Protein AF-A0AAX2UK59-F1 (afdb_monomer_lite)

Structure (mmCIF, N/CA/C/O backbone):
data_AF-A0AAX2UK59-F1
#
_entry.id   AF-A0AAX2UK59-F1
#
loop_
_atom_site.group_PDB
_atom_site.id
_atom_site.type_symbol
_atom_site.label_atom_id
_atom_site.label_alt_id
_atom_site.label_comp_id
_atom_site.label_asym_id
_atom_site.label_entity_id
_atom_site.label_seq_id
_atom_site.pdbx_PDB_ins_code
_atom_site.Cartn_x
_atom_site.Cartn_y
_atom_site.Cartn_z
_atom_site.occupancy
_atom_site.B_iso_or_equiv
_atom_site.auth_seq_id
_atom_site.auth_comp_id
_atom_site.auth_asym_id
_atom_site.auth_atom_id
_atom_site.pdbx_PDB_model_num
ATOM 1 N N . MET A 1 1 ? 0.439 5.807 20.889 1.00 59.22 1 MET A N 1
ATOM 2 C CA . MET A 1 1 ? -0.014 5.295 19.575 1.00 59.22 1 MET A CA 1
ATOM 3 C C . MET A 1 1 ? -0.879 6.362 18.913 1.00 59.22 1 MET A C 1
ATOM 5 O O . MET A 1 1 ? -1.899 6.727 19.490 1.00 59.22 1 MET A O 1
ATOM 9 N N . THR A 1 2 ? -0.432 6.934 17.792 1.00 82.31 2 THR A N 1
ATOM 10 C CA . THR A 1 2 ? -1.138 8.020 17.080 1.00 82.31 2 THR A CA 1
ATOM 11 C C . THR A 1 2 ? -2.474 7.525 16.505 1.00 82.31 2 THR A C 1
ATOM 13 O O . THR A 1 2 ? -2.630 6.328 16.260 1.00 82.31 2 THR A O 1
ATOM 16 N N . GLN A 1 3 ? -3.449 8.421 16.295 1.00 88.69 3 GLN A N 1
ATOM 17 C CA . GLN A 1 3 ? -4.765 8.056 15.737 1.00 88.69 3 GLN A CA 1
ATOM 18 C C . GLN A 1 3 ? -4.632 7.332 14.387 1.00 88.69 3 GLN A C 1
ATOM 20 O O . GLN A 1 3 ? -5.230 6.284 14.185 1.00 88.69 3 GLN A O 1
ATOM 25 N N . ILE A 1 4 ? -3.727 7.815 13.538 1.00 88.00 4 ILE A N 1
ATOM 26 C CA . ILE A 1 4 ? -3.353 7.207 12.256 1.00 88.00 4 ILE A CA 1
ATOM 27 C C . ILE A 1 4 ? -2.979 5.724 12.390 1.00 88.00 4 ILE A C 1
ATOM 29 O O . ILE A 1 4 ? -3.415 4.904 11.588 1.00 88.00 4 ILE A O 1
ATOM 33 N N . ILE A 1 5 ? -2.169 5.357 13.390 1.00 89.44 5 ILE A N 1
ATOM 34 C CA . ILE A 1 5 ? -1.755 3.960 13.591 1.00 89.44 5 ILE A CA 1
ATOM 35 C C . ILE A 1 5 ? -2.949 3.104 14.019 1.00 89.44 5 ILE A C 1
ATOM 37 O O . ILE A 1 5 ? -3.056 1.956 13.594 1.00 89.44 5 ILE A O 1
ATOM 41 N N . LYS A 1 6 ? -3.874 3.658 14.813 1.00 91.12 6 LYS A N 1
ATOM 42 C CA . LYS A 1 6 ? -5.121 2.965 15.165 1.00 91.12 6 LYS A CA 1
ATOM 43 C C . LYS A 1 6 ? -5.984 2.723 13.926 1.00 91.12 6 LYS A C 1
ATOM 45 O O . LYS A 1 6 ? -6.453 1.603 13.743 1.00 91.12 6 LYS A O 1
ATOM 50 N N . ASP A 1 7 ? -6.130 3.727 13.062 1.00 92.69 7 ASP A N 1
ATOM 51 C CA . ASP A 1 7 ? -6.916 3.623 11.827 1.00 92.69 7 ASP A CA 1
ATOM 52 C C . ASP A 1 7 ? -6.303 2.597 10.863 1.00 92.69 7 ASP A C 1
ATOM 54 O O . ASP A 1 7 ? -7.005 1.734 10.340 1.00 92.69 7 ASP A O 1
ATOM 58 N N . LEU A 1 8 ? -4.977 2.622 10.692 1.00 91.62 8 LEU A N 1
ATOM 59 C CA . LEU A 1 8 ? -4.247 1.633 9.896 1.00 91.62 8 LEU A CA 1
ATOM 60 C C . LEU A 1 8 ? -4.383 0.223 10.467 1.00 91.62 8 LEU A C 1
ATOM 62 O O . LEU A 1 8 ? -4.621 -0.722 9.720 1.00 91.62 8 LEU A O 1
ATOM 66 N N . LYS A 1 9 ? -4.269 0.067 11.791 1.00 91.19 9 LYS A N 1
ATOM 67 C CA . LYS A 1 9 ? -4.444 -1.229 12.456 1.00 91.19 9 LYS A CA 1
ATOM 68 C C . LYS A 1 9 ? -5.868 -1.753 12.277 1.00 91.19 9 LYS A C 1
ATOM 70 O O . LYS A 1 9 ? -6.043 -2.949 12.071 1.00 91.19 9 LYS A O 1
ATOM 75 N N . GLN A 1 10 ? -6.875 -0.882 12.309 1.00 91.88 10 GLN A N 1
ATOM 76 C CA . GLN A 1 10 ? -8.260 -1.263 12.036 1.00 91.88 10 GLN A CA 1
ATOM 77 C C . GLN A 1 10 ? -8.463 -1.672 10.570 1.00 91.88 10 GLN A C 1
ATOM 79 O O . GLN A 1 10 ? -9.044 -2.724 10.314 1.00 91.88 10 GLN A O 1
ATOM 84 N N . ALA A 1 11 ? -7.932 -0.902 9.617 1.00 91.94 11 ALA A N 1
ATOM 85 C CA . ALA A 1 11 ? -7.987 -1.251 8.199 1.00 91.94 11 ALA A CA 1
ATOM 86 C C . ALA A 1 11 ? -7.273 -2.584 7.917 1.00 91.94 11 ALA A C 1
ATOM 88 O O . ALA A 1 11 ? -7.785 -3.419 7.174 1.00 91.94 11 ALA A O 1
ATOM 89 N N . ALA A 1 12 ? -6.125 -2.836 8.556 1.00 90.44 12 ALA A N 1
ATOM 90 C CA . ALA A 1 12 ? -5.422 -4.113 8.458 1.00 90.44 12 ALA A CA 1
ATOM 91 C C . ALA A 1 12 ? -6.291 -5.278 8.955 1.00 90.44 12 ALA A C 1
ATOM 93 O O . ALA A 1 12 ? -6.394 -6.291 8.267 1.00 90.44 12 ALA A O 1
ATOM 94 N N . LYS A 1 13 ? -6.973 -5.106 10.099 1.00 88.31 13 LYS A N 1
ATOM 95 C CA . LYS A 1 13 ? -7.887 -6.115 10.658 1.00 88.31 13 LYS A CA 1
ATOM 96 C C . LYS A 1 13 ? -9.035 -6.479 9.718 1.00 88.31 13 LYS A C 1
ATOM 98 O O . LYS A 1 13 ? -9.469 -7.626 9.692 1.00 88.31 13 LYS A O 1
ATOM 103 N N . ASN A 1 14 ? -9.494 -5.512 8.934 1.00 89.06 14 ASN A N 1
ATOM 104 C CA . ASN A 1 14 ? -10.578 -5.690 7.975 1.00 89.06 14 ASN A CA 1
ATOM 105 C C . ASN A 1 14 ? -10.096 -6.187 6.595 1.00 89.06 14 ASN A C 1
ATOM 107 O O . ASN A 1 14 ? -10.909 -6.330 5.684 1.00 89.06 14 ASN A O 1
ATOM 111 N N . ASN A 1 15 ? -8.793 -6.442 6.408 1.00 87.44 15 ASN A N 1
ATOM 112 C CA . ASN A 1 15 ? -8.175 -6.689 5.097 1.00 87.44 15 ASN A CA 1
ATOM 113 C C . ASN A 1 15 ? -8.431 -5.542 4.096 1.00 87.44 15 ASN A C 1
ATOM 115 O O . ASN A 1 15 ? 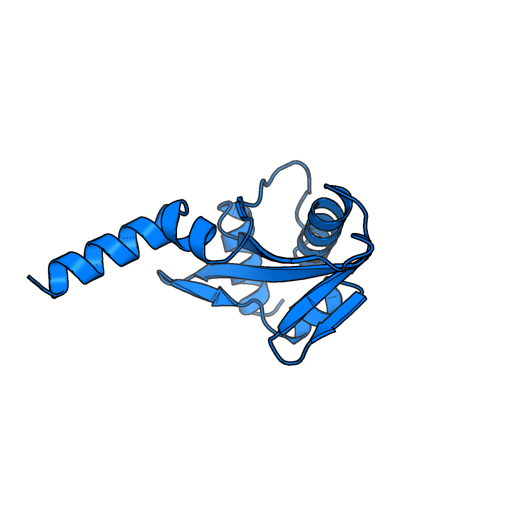-8.708 -5.765 2.918 1.00 87.44 15 ASN A O 1
ATOM 119 N N . GLU A 1 16 ? -8.363 -4.297 4.566 1.00 91.50 16 GLU A N 1
ATOM 120 C CA . GLU A 1 16 ? -8.643 -3.079 3.793 1.00 91.50 16 GLU A CA 1
ATOM 121 C C . GLU A 1 16 ? -7.399 -2.214 3.553 1.00 91.50 16 GLU A C 1
ATOM 123 O O . GLU A 1 16 ? -7.492 -1.028 3.232 1.00 91.50 16 GLU A O 1
ATOM 128 N N . ILE A 1 17 ? -6.216 -2.804 3.696 1.00 91.94 17 ILE A N 1
ATOM 129 C CA . ILE A 1 17 ? -4.977 -2.217 3.195 1.00 91.94 17 ILE A CA 1
ATOM 130 C C . ILE A 1 17 ? -4.661 -2.853 1.843 1.00 91.94 17 ILE A C 1
ATOM 132 O O . ILE A 1 17 ? -4.750 -4.070 1.656 1.00 91.94 17 ILE A O 1
ATOM 136 N N . VAL A 1 18 ? -4.275 -1.998 0.906 1.00 92.50 18 VAL A N 1
ATOM 137 C CA . VAL A 1 18 ? -4.027 -2.340 -0.486 1.00 92.50 18 VAL A CA 1
ATOM 138 C C . VAL A 1 18 ? -2.593 -1.987 -0.855 1.00 92.50 18 VAL A C 1
ATOM 140 O O . VAL A 1 18 ? -2.123 -0.880 -0.589 1.00 92.50 18 VAL A O 1
ATOM 143 N N . LEU A 1 19 ? -1.913 -2.929 -1.504 1.00 92.69 19 LEU A N 1
ATOM 144 C CA . LEU A 1 19 ? -0.580 -2.761 -2.073 1.00 92.69 19 LEU A CA 1
ATOM 145 C C . LEU A 1 19 ? -0.703 -2.628 -3.593 1.00 92.69 19 LEU A C 1
ATOM 147 O O . LEU A 1 19 ? -1.079 -3.577 -4.276 1.00 92.69 19 LEU A O 1
ATOM 151 N N . ILE A 1 20 ? -0.349 -1.474 -4.146 1.00 93.19 20 ILE A N 1
ATOM 152 C CA . ILE A 1 20 ? -0.362 -1.246 -5.594 1.00 93.19 20 ILE A CA 1
ATOM 153 C C . ILE A 1 20 ? 1.073 -1.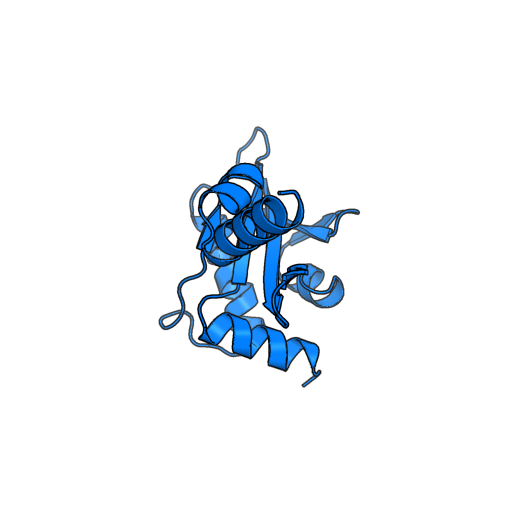225 -6.097 1.00 93.19 20 ILE A C 1
ATOM 155 O O . ILE A 1 20 ? 1.859 -0.354 -5.722 1.00 93.19 20 ILE A O 1
ATOM 159 N N . ARG A 1 21 ? 1.437 -2.171 -6.965 1.00 93.00 21 ARG A N 1
ATOM 160 C CA . ARG A 1 21 ? 2.753 -2.172 -7.607 1.00 93.00 21 ARG A CA 1
ATOM 161 C C . ARG A 1 21 ? 2.795 -1.118 -8.711 1.00 93.00 21 ARG A C 1
ATOM 163 O O . ARG A 1 21 ? 2.177 -1.290 -9.752 1.00 93.00 21 ARG A O 1
ATOM 170 N N . ILE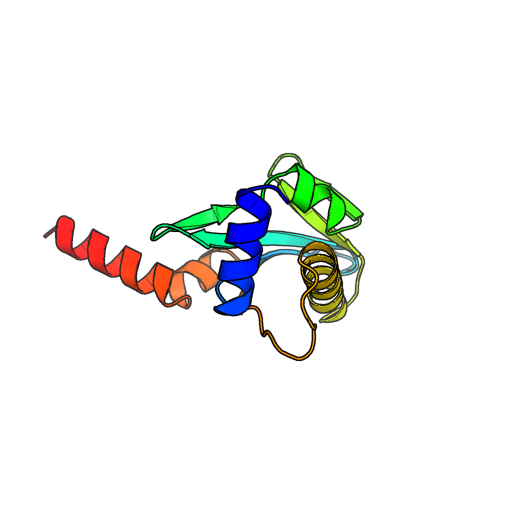 A 1 22 ? 3.580 -0.067 -8.501 1.00 94.19 22 ILE A N 1
ATOM 171 C CA . ILE A 1 22 ? 3.706 1.071 -9.423 1.00 94.19 22 ILE A CA 1
ATOM 172 C C . ILE A 1 22 ? 4.711 0.783 -10.536 1.00 94.19 22 ILE A C 1
ATOM 174 O O . ILE A 1 22 ? 4.496 1.125 -11.692 1.00 94.19 22 ILE A O 1
ATOM 178 N N . SER A 1 23 ? 5.850 0.177 -10.199 1.00 91.50 23 SER A N 1
ATOM 179 C CA . SER A 1 23 ? 6.868 -0.151 -11.198 1.00 91.50 23 SER A CA 1
ATOM 180 C C . SER A 1 23 ? 7.810 -1.246 -10.721 1.00 91.50 23 SER A C 1
ATOM 182 O O . SER A 1 23 ? 7.919 -1.542 -9.528 1.00 91.50 23 SER A O 1
ATOM 184 N N . VAL A 1 24 ? 8.509 -1.840 -11.683 1.00 90.94 24 VAL A N 1
ATOM 185 C CA . VAL A 1 24 ? 9.566 -2.825 -11.473 1.00 90.94 24 VAL A CA 1
ATOM 186 C C . VAL A 1 24 ? 10.768 -2.386 -12.305 1.00 90.94 24 VAL A C 1
ATOM 188 O O . VAL A 1 24 ? 10.614 -2.014 -13.468 1.00 90.94 24 VAL A O 1
ATOM 191 N N . SER A 1 25 ? 11.964 -2.390 -11.720 1.00 90.00 25 SER A N 1
ATOM 192 C CA . SER A 1 25 ? 13.193 -2.069 -12.448 1.00 90.00 25 SER A CA 1
ATOM 193 C C . SER A 1 25 ? 13.464 -3.089 -13.554 1.00 90.00 25 SER A C 1
ATOM 195 O O . SER A 1 25 ? 13.017 -4.233 -13.483 1.00 90.00 25 SER A O 1
ATOM 197 N N . LYS A 1 26 ? 14.284 -2.717 -14.546 1.00 88.31 26 LYS A N 1
ATOM 198 C CA . LYS A 1 26 ? 14.720 -3.644 -15.610 1.00 88.31 26 LYS A CA 1
ATOM 199 C C . LYS A 1 26 ? 15.354 -4.923 -15.049 1.00 88.31 26 LYS A C 1
ATOM 201 O O . LYS A 1 26 ? 15.065 -6.011 -15.527 1.00 88.31 26 LYS A O 1
ATOM 206 N N . SER A 1 27 ? 16.157 -4.791 -13.990 1.00 88.00 27 SER A N 1
ATOM 207 C CA . SER A 1 27 ? 16.773 -5.920 -13.280 1.00 88.00 27 SER A CA 1
ATOM 208 C C . SER A 1 27 ? 15.787 -6.757 -12.461 1.00 88.00 27 SER A C 1
ATOM 210 O O . SER A 1 27 ? 16.179 -7.771 -11.900 1.00 88.00 27 SER A O 1
ATOM 212 N N . ARG A 1 28 ? 14.530 -6.317 -12.322 1.00 84.88 28 ARG A N 1
ATOM 213 C CA . ARG A 1 28 ? 13.486 -6.886 -11.452 1.00 84.88 28 ARG A CA 1
ATOM 214 C C . ARG A 1 28 ? 13.806 -6.905 -9.956 1.00 84.88 28 ARG A C 1
ATOM 216 O O . ARG A 1 28 ? 12.951 -7.307 -9.175 1.00 84.88 28 ARG A O 1
ATOM 223 N N . MET A 1 29 ? 14.984 -6.413 -9.574 1.00 87.56 29 MET A N 1
ATOM 224 C CA . MET A 1 29 ? 15.478 -6.362 -8.200 1.00 87.56 29 MET A CA 1
ATOM 225 C C . MET A 1 29 ? 14.859 -5.241 -7.377 1.00 87.56 29 MET A C 1
ATOM 227 O O . MET A 1 29 ? 14.903 -5.315 -6.159 1.00 87.56 29 MET A O 1
ATOM 231 N N . LEU A 1 30 ? 14.350 -4.180 -8.007 1.00 90.94 30 LEU A N 1
ATOM 232 C CA . LEU A 1 30 ? 13.762 -3.043 -7.309 1.00 90.94 30 LEU A CA 1
ATOM 233 C C . LEU A 1 30 ? 12.317 -2.881 -7.750 1.00 90.94 30 LEU A C 1
ATOM 235 O O . LEU A 1 30 ? 12.034 -2.746 -8.941 1.00 90.94 30 LEU A O 1
ATOM 239 N N . LYS A 1 31 ? 11.409 -2.849 -6.785 1.00 91.88 31 LYS A N 1
ATOM 240 C CA . LYS A 1 31 ? 9.990 -2.613 -7.022 1.00 91.88 31 LYS A CA 1
ATOM 241 C C . LYS A 1 31 ? 9.544 -1.386 -6.264 1.00 91.88 31 LYS A C 1
ATOM 243 O O . LYS A 1 31 ? 10.056 -1.100 -5.183 1.00 91.88 31 LYS A O 1
ATOM 248 N N . LYS A 1 32 ? 8.596 -0.667 -6.851 1.00 94.25 32 LYS A N 1
ATOM 249 C CA . LYS A 1 32 ? 7.925 0.447 -6.196 1.00 94.25 32 LYS A CA 1
ATOM 250 C C . LYS A 1 32 ? 6.491 0.075 -5.897 1.00 94.25 32 LYS A C 1
ATOM 252 O O . LYS A 1 32 ? 5.789 -0.405 -6.789 1.00 94.25 32 LYS A O 1
ATOM 257 N N . PHE A 1 33 ? 6.071 0.348 -4.675 1.00 94.25 33 PHE A N 1
ATOM 258 C CA . PHE A 1 33 ? 4.711 0.1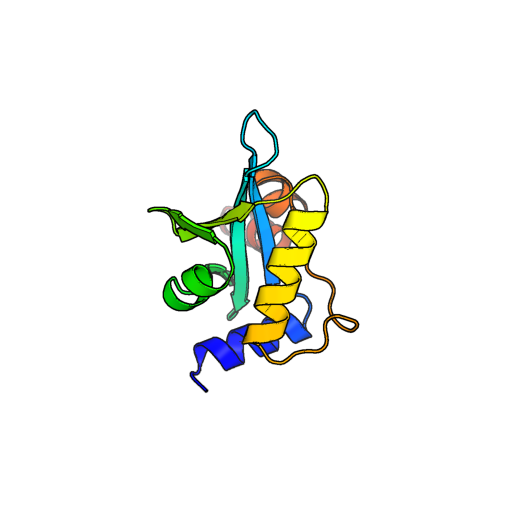35 -4.219 1.00 94.25 33 PHE A CA 1
ATOM 259 C C . PHE A 1 33 ? 4.127 1.425 -3.684 1.00 94.25 33 PHE A C 1
ATOM 261 O O . PHE A 1 33 ? 4.812 2.198 -3.017 1.00 94.25 33 PHE A O 1
ATOM 268 N N . ARG A 1 34 ? 2.836 1.607 -3.918 1.00 94.75 34 ARG A N 1
ATOM 269 C CA . ARG A 1 34 ? 2.030 2.562 -3.181 1.00 94.75 34 ARG A CA 1
ATOM 270 C C . ARG A 1 34 ? 1.073 1.796 -2.292 1.00 94.75 34 ARG A C 1
ATOM 272 O O . ARG A 1 34 ? 0.468 0.821 -2.731 1.00 94.75 34 ARG A O 1
ATOM 279 N N . VAL A 1 35 ? 0.971 2.223 -1.042 1.00 94.06 35 VAL A N 1
ATOM 280 C CA . VAL A 1 35 ? 0.152 1.549 -0.038 1.00 94.06 35 VAL A CA 1
ATOM 281 C C . VAL A 1 35 ? -0.986 2.465 0.354 1.00 94.06 35 VAL A C 1
ATOM 283 O O . VAL A 1 35 ? -0.771 3.635 0.680 1.00 94.06 35 VAL A O 1
ATOM 286 N N . TYR A 1 36 ? -2.188 1.910 0.319 1.00 94.12 36 TYR A N 1
ATOM 287 C CA . TYR A 1 36 ? -3.411 2.588 0.702 1.00 94.12 36 TYR A CA 1
ATOM 288 C C . TYR A 1 36 ? -4.097 1.830 1.827 1.00 94.12 36 TYR A C 1
ATOM 290 O O . TYR A 1 36 ? -3.942 0.618 1.952 1.00 94.12 36 TYR A O 1
ATOM 298 N N . TYR A 1 37 ? -4.887 2.541 2.617 1.00 93.56 37 TYR A N 1
ATOM 299 C CA . TYR A 1 37 ? -5.789 1.953 3.595 1.00 93.56 37 TYR A CA 1
ATOM 300 C C . TYR A 1 37 ? -7.175 2.569 3.447 1.00 93.56 37 TYR A C 1
ATOM 302 O O . TYR A 1 37 ? -7.303 3.762 3.160 1.00 93.56 37 TYR A O 1
ATOM 310 N N . TYR A 1 38 ? -8.210 1.752 3.600 1.00 92.94 38 TYR A N 1
ATOM 311 C CA . TYR A 1 38 ? -9.581 2.232 3.562 1.00 92.94 38 TYR A CA 1
ATOM 312 C C . TYR A 1 38 ? -9.959 2.849 4.905 1.00 92.94 38 TYR A C 1
ATOM 314 O O . TYR A 1 38 ? -9.800 2.233 5.959 1.00 92.94 38 TYR A O 1
ATOM 322 N N . HIS A 1 39 ? -10.452 4.080 4.873 1.00 93.25 39 HIS A N 1
ATOM 323 C CA . HIS A 1 39 ? -10.932 4.772 6.058 1.00 93.25 39 HIS A CA 1
ATOM 324 C C . HIS A 1 39 ? -11.893 5.892 5.663 1.00 93.25 39 HIS A C 1
ATOM 326 O O . HIS A 1 39 ? -11.586 6.685 4.772 1.00 93.25 39 HIS A O 1
ATOM 332 N N . ASN A 1 40 ? -13.036 5.995 6.346 1.00 90.06 40 ASN A N 1
ATOM 333 C CA . ASN A 1 40 ? -14.085 6.985 6.060 1.00 90.06 40 ASN A CA 1
ATOM 334 C C . ASN A 1 40 ? -14.495 7.003 4.579 1.00 90.06 40 ASN A C 1
ATOM 336 O O . ASN A 1 40 ? -14.438 8.042 3.918 1.00 90.06 40 ASN A O 1
ATOM 340 N N . ASN A 1 41 ? -14.884 5.829 4.073 1.00 89.12 41 ASN A N 1
ATOM 341 C CA . ASN A 1 41 ? -15.392 5.602 2.716 1.00 89.12 41 ASN A CA 1
ATOM 342 C C . ASN A 1 41 ? -14.444 5.974 1.567 1.00 89.12 41 ASN A C 1
ATOM 344 O O . ASN A 1 41 ? -14.884 6.239 0.452 1.00 89.12 41 ASN A O 1
ATOM 348 N N . GLN A 1 42 ? -13.139 6.003 1.823 1.00 91.31 42 GLN A N 1
ATOM 349 C CA . GLN A 1 42 ? -12.142 6.306 0.804 1.00 91.31 42 GLN A CA 1
ATOM 350 C C . GLN A 1 42 ? -10.819 5.609 1.106 1.00 91.31 42 GLN A C 1
ATOM 352 O O . GLN A 1 42 ? -10.461 5.392 2.265 1.00 91.31 42 GLN A O 1
ATOM 357 N N . TYR A 1 43 ? -10.064 5.312 0.052 1.00 92.88 43 TYR A N 1
ATOM 358 C CA . TYR A 1 43 ? -8.677 4.895 0.190 1.00 92.88 43 TYR A CA 1
ATOM 359 C C . TYR A 1 43 ? -7.772 6.103 0.383 1.00 92.88 43 TYR A C 1
ATOM 361 O O . TYR A 1 43 ? -7.754 7.026 -0.430 1.00 92.88 43 TYR A O 1
ATOM 369 N N . ARG A 1 44 ? -6.989 6.076 1.459 1.00 92.88 44 ARG A N 1
ATOM 370 C CA . ARG A 1 44 ? -6.010 7.110 1.791 1.00 92.88 44 ARG A CA 1
ATOM 371 C C . ARG A 1 44 ? -4.604 6.540 1.654 1.00 92.88 44 ARG A C 1
ATOM 373 O O . ARG A 1 44 ? -4.397 5.382 2.024 1.00 92.88 44 ARG A O 1
ATOM 380 N N . PRO A 1 45 ? -3.639 7.304 1.116 1.00 92.56 45 PRO A N 1
ATOM 381 C CA . PRO A 1 45 ? -2.252 6.870 1.122 1.00 92.56 45 PRO A CA 1
ATOM 382 C C . PRO A 1 45 ? -1.774 6.756 2.568 1.00 92.56 45 PRO A C 1
ATOM 384 O O . PRO A 1 45 ? -2.181 7.539 3.432 1.00 92.56 45 PRO A O 1
ATOM 387 N N . ILE A 1 46 ? -0.895 5.796 2.837 1.00 92.50 46 ILE A N 1
ATOM 388 C CA . ILE A 1 46 ? -0.235 5.760 4.138 1.00 92.50 46 ILE A CA 1
ATOM 389 C C . ILE A 1 46 ? 0.594 7.043 4.347 1.00 92.50 46 ILE A C 1
ATOM 391 O O . ILE A 1 46 ? 1.173 7.569 3.391 1.00 92.50 46 ILE A O 1
ATOM 395 N N . PRO A 1 47 ? 0.689 7.559 5.580 1.00 90.94 47 PRO A N 1
ATOM 396 C CA . PRO A 1 47 ? 1.523 8.721 5.862 1.00 90.94 47 PRO A CA 1
ATOM 397 C C . PRO A 1 47 ? 2.993 8.493 5.525 1.00 90.94 47 PRO A C 1
ATOM 399 O O . PRO A 1 47 ? 3.533 7.404 5.725 1.00 90.94 47 PRO A O 1
ATOM 402 N N . LEU A 1 48 ? 3.654 9.552 5.052 1.00 91.00 48 LEU A N 1
ATOM 403 C CA . LEU A 1 48 ? 5.035 9.496 4.569 1.00 91.00 48 LEU A CA 1
ATOM 404 C C . LEU A 1 48 ? 6.022 8.999 5.635 1.00 91.00 48 LEU A C 1
ATOM 406 O O . LEU A 1 48 ? 6.977 8.301 5.307 1.00 91.00 48 LEU A O 1
ATOM 410 N N . GLU A 1 49 ? 5.799 9.355 6.897 1.00 89.56 49 GLU A N 1
ATOM 411 C CA . GLU A 1 49 ? 6.612 8.905 8.034 1.00 89.56 49 GLU A CA 1
ATOM 412 C C . GLU A 1 49 ? 6.603 7.378 8.147 1.00 89.56 49 GLU A C 1
ATOM 414 O O . GLU A 1 49 ? 7.660 6.761 8.197 1.00 89.56 49 GLU A O 1
ATOM 419 N N . ILE A 1 50 ? 5.421 6.768 8.038 1.00 91.31 50 ILE A N 1
ATOM 420 C CA . ILE A 1 50 ? 5.258 5.312 8.051 1.00 91.31 50 ILE A CA 1
ATOM 421 C C . ILE A 1 50 ? 5.842 4.709 6.773 1.00 91.31 50 ILE A C 1
ATOM 423 O O . ILE A 1 50 ? 6.583 3.734 6.835 1.00 91.31 50 ILE A O 1
ATOM 427 N N . ALA A 1 51 ? 5.572 5.305 5.608 1.00 92.75 51 ALA A N 1
ATOM 428 C CA . ALA A 1 51 ? 6.093 4.822 4.328 1.00 92.75 51 ALA A CA 1
ATOM 429 C C . ALA A 1 51 ? 7.627 4.698 4.319 1.00 92.75 51 ALA A C 1
ATOM 431 O O . ALA A 1 51 ? 8.166 3.748 3.750 1.00 92.75 51 ALA A O 1
ATOM 432 N N . LYS A 1 52 ? 8.331 5.632 4.974 1.00 91.88 52 LYS A N 1
ATOM 433 C CA . LYS A 1 52 ? 9.797 5.621 5.103 1.00 91.88 52 LYS A CA 1
ATOM 434 C C . LYS A 1 52 ? 10.323 4.420 5.886 1.00 91.88 52 LYS A C 1
ATOM 436 O O . LYS A 1 52 ? 11.420 3.963 5.590 1.00 91.88 52 LYS A O 1
ATOM 441 N N . GLU A 1 53 ? 9.549 3.896 6.830 1.00 92.00 53 GLU A N 1
ATOM 442 C CA . GLU A 1 53 ? 9.921 2.736 7.648 1.00 92.00 53 GLU A CA 1
ATOM 443 C C . GLU A 1 53 ? 9.606 1.385 6.988 1.00 92.00 53 GLU A C 1
ATOM 445 O O . GLU A 1 53 ? 10.020 0.334 7.481 1.00 92.00 53 GLU A O 1
ATOM 450 N N . LEU A 1 54 ? 8.853 1.392 5.886 1.00 91.56 54 LEU A N 1
ATOM 451 C CA . LEU A 1 54 ? 8.326 0.177 5.267 1.00 91.56 54 LEU A CA 1
ATOM 452 C C . LEU A 1 54 ? 9.230 -0.451 4.206 1.00 91.56 54 LEU A C 1
ATOM 454 O O . LEU A 1 54 ? 8.948 -1.564 3.763 1.00 91.56 54 LEU A O 1
ATOM 458 N N . GLY A 1 55 ? 10.298 0.225 3.784 1.00 91.12 55 GLY A N 1
ATOM 459 C CA . GLY A 1 55 ? 11.165 -0.271 2.719 1.00 91.12 55 GLY A CA 1
ATOM 460 C C . GLY A 1 55 ? 12.551 0.355 2.696 1.00 91.12 55 GLY A C 1
ATOM 461 O O . GLY A 1 55 ? 12.988 1.004 3.638 1.00 91.12 55 GLY A O 1
ATOM 462 N N . ASN A 1 56 ? 13.255 0.198 1.576 1.00 91.88 56 ASN A N 1
ATOM 463 C CA . ASN A 1 56 ? 14.613 0.716 1.378 1.00 91.88 56 ASN A CA 1
ATOM 464 C C . ASN A 1 56 ? 14.648 2.210 1.002 1.00 91.88 56 ASN A C 1
ATOM 466 O O . ASN A 1 56 ? 15.660 2.705 0.503 1.00 91.88 56 ASN A O 1
ATOM 470 N N . GLY A 1 57 ? 13.528 2.910 1.166 1.00 93.31 57 GLY A N 1
ATOM 471 C CA . GLY A 1 57 ? 13.372 4.325 0.868 1.00 93.31 57 GLY A CA 1
ATOM 472 C C . GLY A 1 57 ? 12.053 4.631 0.173 1.00 93.31 57 GLY A C 1
ATOM 473 O O . GLY A 1 57 ? 11.344 3.743 -0.295 1.00 93.31 57 GLY A O 1
ATOM 474 N N . VAL A 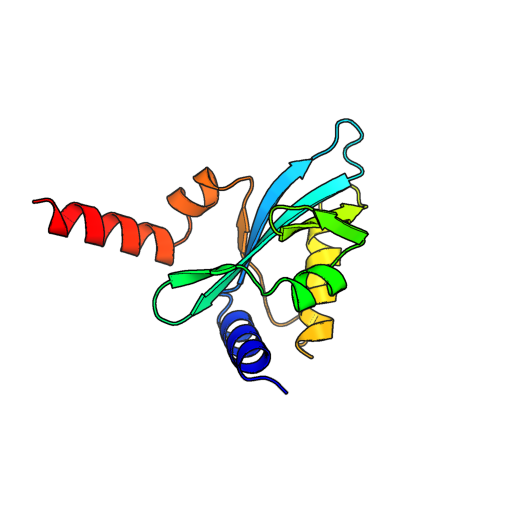1 58 ? 11.753 5.920 0.075 1.00 94.50 58 VAL A N 1
ATOM 475 C CA . VAL A 1 58 ? 10.536 6.446 -0.545 1.00 94.50 58 VAL A CA 1
ATOM 476 C C . VAL A 1 58 ? 10.937 7.485 -1.586 1.00 94.50 58 VAL A C 1
ATOM 478 O O . VAL A 1 58 ? 11.951 8.166 -1.415 1.00 94.50 58 VAL A O 1
ATOM 481 N N . ASP A 1 59 ? 10.224 7.569 -2.707 1.00 91.31 59 ASP A N 1
ATOM 482 C CA . ASP A 1 59 ? 10.450 8.640 -3.681 1.00 91.31 59 ASP A CA 1
ATOM 483 C C . ASP A 1 59 ? 9.554 9.867 -3.449 1.00 91.31 59 ASP A C 1
ATOM 485 O O . ASP A 1 59 ? 8.762 9.925 -2.511 1.00 91.31 59 ASP A O 1
ATOM 489 N N . LYS A 1 60 ? 9.701 10.884 -4.304 1.00 87.44 60 LYS A N 1
ATOM 490 C CA . LYS A 1 60 ? 8.963 12.151 -4.195 1.00 87.44 60 LYS A CA 1
ATOM 491 C C . LYS A 1 60 ? 7.436 11.998 -4.237 1.00 87.44 60 LYS A C 1
ATOM 493 O O . LYS A 1 60 ? 6.742 12.914 -3.816 1.00 87.44 60 LYS A O 1
ATOM 498 N N . ASN A 1 61 ? 6.923 10.872 -4.735 1.00 87.00 61 ASN A N 1
ATOM 499 C CA . ASN A 1 61 ? 5.492 10.602 -4.826 1.00 87.00 61 ASN A CA 1
ATOM 500 C C . ASN A 1 61 ? 4.962 9.814 -3.617 1.00 87.00 61 ASN A C 1
ATOM 502 O O . ASN A 1 61 ? 3.784 9.468 -3.591 1.00 87.00 61 ASN A O 1
ATOM 506 N N . GLY A 1 62 ? 5.818 9.486 -2.642 1.00 87.81 62 GLY A N 1
ATOM 507 C CA . GLY A 1 62 ? 5.448 8.599 -1.543 1.00 87.81 62 GLY A CA 1
ATOM 508 C C . GLY A 1 62 ? 5.548 7.110 -1.892 1.00 87.81 62 GLY A C 1
ATOM 509 O O . GLY A 1 62 ? 5.120 6.280 -1.092 1.00 87.81 62 GLY A O 1
ATOM 510 N N . ASP A 1 63 ? 6.125 6.747 -3.047 1.00 94.56 63 ASP A N 1
ATOM 511 C CA . ASP A 1 63 ? 6.231 5.345 -3.460 1.00 94.56 63 ASP A CA 1
ATOM 512 C C . ASP A 1 63 ? 7.385 4.643 -2.739 1.00 94.56 63 ASP A C 1
ATOM 514 O O . ASP A 1 63 ? 8.543 5.072 -2.797 1.00 94.56 63 ASP A O 1
ATOM 518 N N . ILE A 1 64 ? 7.064 3.528 -2.090 1.00 95.69 64 ILE A N 1
ATOM 519 C CA . ILE A 1 64 ? 7.969 2.722 -1.276 1.00 95.69 64 ILE A CA 1
ATOM 520 C C . ILE A 1 64 ? 8.802 1.832 -2.187 1.00 95.69 64 ILE A C 1
ATOM 522 O O . ILE A 1 64 ? 8.272 1.070 -2.996 1.00 95.69 64 ILE A O 1
ATOM 526 N N . LYS A 1 65 ? 10.120 1.902 -2.036 1.00 94.56 65 LYS A N 1
ATOM 527 C CA . LYS A 1 65 ? 11.079 1.065 -2.751 1.00 94.56 65 LYS A CA 1
ATOM 528 C C . LYS A 1 65 ? 11.379 -0.185 -1.936 1.00 94.56 65 LYS A C 1
ATOM 530 O O . LYS A 1 65 ? 11.824 -0.076 -0.798 1.00 94.56 65 LYS A O 1
ATOM 535 N N . ILE A 1 66 ? 11.215 -1.352 -2.545 1.00 92.88 66 ILE A N 1
ATOM 536 C CA . ILE A 1 66 ? 11.580 -2.643 -1.953 1.00 92.88 66 ILE A CA 1
ATOM 537 C C . ILE A 1 66 ? 12.541 -3.363 -2.889 1.00 92.88 66 ILE A C 1
ATOM 539 O O . ILE A 1 66 ? 12.291 -3.463 -4.097 1.00 92.88 66 ILE A O 1
ATOM 543 N N . LYS A 1 67 ? 13.651 -3.849 -2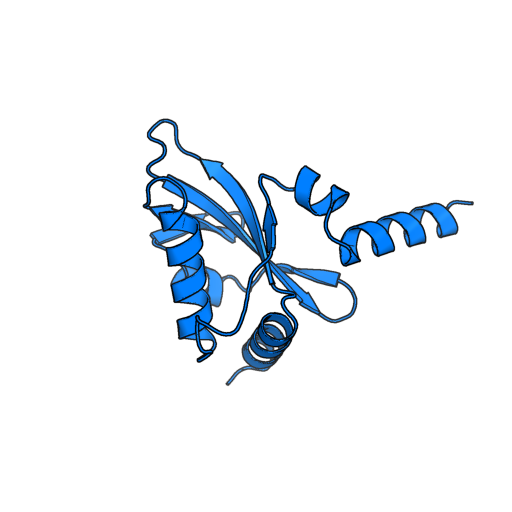.336 1.00 89.25 67 LYS A N 1
ATOM 544 C CA . LYS A 1 67 ? 14.610 -4.698 -3.032 1.00 89.25 67 LYS A CA 1
ATOM 545 C C . LYS A 1 67 ? 14.189 -6.157 -2.884 1.00 89.25 67 LYS A C 1
ATOM 547 O O . LYS A 1 67 ? 14.159 -6.674 -1.784 1.00 89.25 67 LYS A O 1
ATOM 552 N N . GLY A 1 68 ? 13.913 -6.846 -3.984 1.00 79.81 68 GLY A N 1
ATOM 553 C CA . GLY A 1 68 ? 13.554 -8.261 -3.935 1.00 79.81 68 GLY A CA 1
ATOM 554 C C . GLY A 1 68 ? 13.108 -8.827 -5.278 1.00 79.81 68 GLY A C 1
ATOM 555 O O . GLY A 1 68 ? 12.612 -8.105 -6.146 1.00 79.81 68 GLY A O 1
ATOM 556 N N . CYS A 1 69 ? 13.265 -10.141 -5.436 1.00 70.19 69 CYS A N 1
ATOM 557 C CA . CYS A 1 69 ? 12.866 -10.889 -6.626 1.00 70.19 69 CYS A CA 1
ATOM 558 C C . CYS A 1 69 ? 11.467 -11.490 -6.455 1.00 70.19 69 CYS A C 1
ATOM 560 O O . CYS A 1 69 ? 11.159 -12.109 -5.443 1.00 70.19 69 CYS A O 1
ATOM 562 N N . GLY A 1 70 ? 10.618 -11.395 -7.484 1.00 68.69 70 GLY A N 1
ATOM 563 C CA . GLY A 1 70 ? 9.329 -12.103 -7.472 1.00 68.69 70 GLY A CA 1
ATOM 564 C C . GLY A 1 70 ? 8.433 -11.718 -6.282 1.00 68.69 70 GLY A C 1
ATOM 565 O O . GLY A 1 70 ? 8.340 -10.540 -5.936 1.00 68.69 70 GLY A O 1
ATOM 566 N N . PHE A 1 71 ? 7.752 -12.685 -5.673 1.00 67.56 71 PHE A N 1
ATOM 567 C CA . PHE A 1 71 ? 6.827 -12.443 -4.557 1.00 67.56 71 PHE A CA 1
ATOM 568 C C . PHE A 1 71 ? 7.509 -11.924 -3.279 1.00 67.56 71 PHE A C 1
ATOM 570 O O . PHE A 1 71 ? 6.849 -11.271 -2.474 1.00 67.56 71 PHE A O 1
ATOM 577 N N . SER A 1 72 ? 8.835 -12.072 -3.153 1.00 79.50 72 SER A N 1
ATOM 578 C CA . SER A 1 72 ? 9.572 -11.709 -1.935 1.00 79.50 72 SER A CA 1
ATOM 579 C C . SER A 1 72 ? 9.416 -10.237 -1.546 1.00 79.50 72 SER A C 1
ATOM 581 O O . SER A 1 72 ? 9.363 -9.915 -0.368 1.00 79.50 72 SER A O 1
ATOM 583 N N . ALA A 1 73 ? 9.301 -9.339 -2.528 1.00 83.62 73 ALA A N 1
ATOM 584 C CA . ALA A 1 73 ? 9.150 -7.909 -2.271 1.00 83.62 73 ALA A CA 1
ATOM 585 C C . ALA A 1 73 ? 7.765 -7.547 -1.702 1.00 83.62 73 ALA A C 1
ATOM 587 O O . ALA A 1 73 ? 7.654 -6.623 -0.898 1.00 83.62 73 ALA A O 1
ATOM 588 N N . ASN A 1 74 ? 6.711 -8.270 -2.101 1.00 84.50 74 ASN A N 1
ATOM 589 C CA . ASN A 1 74 ? 5.382 -8.086 -1.515 1.00 84.50 74 ASN A CA 1
ATOM 590 C C . ASN A 1 74 ? 5.379 -8.607 -0.072 1.00 84.50 74 ASN A C 1
ATOM 592 O O . ASN A 1 74 ? 4.875 -7.933 0.822 1.00 84.50 74 ASN A O 1
ATOM 596 N N . ASP A 1 75 ? 5.984 -9.776 0.154 1.00 85.88 75 ASP A N 1
ATOM 597 C CA . ASP A 1 75 ? 6.053 -10.401 1.475 1.00 85.88 75 ASP A CA 1
ATOM 598 C C . ASP A 1 75 ? 6.911 -9.602 2.462 1.00 85.88 75 ASP A C 1
ATOM 600 O O . ASP A 1 75 ? 6.590 -9.546 3.651 1.00 85.88 75 ASP A O 1
ATOM 604 N N . GLU A 1 76 ? 7.990 -8.973 1.992 1.00 88.94 76 GLU A N 1
ATOM 605 C CA . GLU A 1 76 ? 8.831 -8.080 2.793 1.00 88.94 76 GLU A CA 1
ATOM 606 C C . GLU A 1 76 ? 8.061 -6.822 3.196 1.00 88.94 76 GLU A C 1
ATOM 608 O O . GLU A 1 76 ? 7.972 -6.511 4.385 1.00 88.94 76 GLU A O 1
ATOM 613 N N . LEU A 1 77 ? 7.428 -6.149 2.228 1.00 90.25 77 LEU A N 1
ATOM 614 C CA . LEU A 1 77 ? 6.586 -4.987 2.505 1.00 90.25 77 LEU A CA 1
ATOM 615 C C . LEU A 1 77 ? 5.470 -5.341 3.492 1.00 90.25 77 LEU A C 1
ATOM 617 O O . LEU A 1 77 ? 5.208 -4.591 4.431 1.00 90.25 77 LEU A O 1
ATOM 621 N N . TRP A 1 78 ? 4.864 -6.517 3.324 1.00 87.50 78 TRP A N 1
ATOM 622 C CA . TRP A 1 78 ? 3.859 -7.017 4.248 1.00 87.50 78 TRP A CA 1
ATOM 623 C C . TRP A 1 78 ? 4.428 -7.218 5.657 1.00 87.50 78 TRP A C 1
ATOM 625 O O . TRP A 1 78 ? 3.872 -6.717 6.631 1.00 87.50 78 TRP A O 1
ATOM 635 N N . SER A 1 79 ? 5.577 -7.882 5.774 1.00 88.31 79 SER A N 1
ATOM 636 C CA . SER A 1 79 ? 6.247 -8.102 7.065 1.00 88.31 79 SER A CA 1
ATOM 637 C C . SER A 1 79 ? 6.531 -6.787 7.791 1.00 88.31 79 SER A C 1
ATOM 639 O O . SER A 1 79 ? 6.340 -6.696 9.002 1.00 88.31 79 SER A O 1
ATOM 641 N N . ASN A 1 80 ? 6.926 -5.751 7.051 1.00 91.56 80 ASN A N 1
ATOM 642 C CA . ASN A 1 80 ? 7.194 -4.434 7.616 1.00 91.56 80 ASN A CA 1
ATOM 643 C C . ASN A 1 80 ? 5.918 -3.750 8.119 1.00 91.56 80 ASN A C 1
ATOM 645 O O . ASN A 1 80 ? 5.927 -3.201 9.220 1.00 91.56 80 ASN A O 1
ATOM 649 N N . ILE A 1 81 ? 4.811 -3.831 7.372 1.00 91.19 81 ILE A N 1
ATOM 650 C CA . ILE A 1 81 ? 3.509 -3.311 7.822 1.00 91.19 81 ILE A CA 1
ATOM 651 C C . ILE A 1 81 ? 3.055 -4.057 9.081 1.00 91.19 81 ILE A C 1
ATOM 653 O O . ILE A 1 81 ? 2.690 -3.421 10.069 1.00 91.19 81 ILE A O 1
ATOM 657 N N . ALA A 1 82 ? 3.121 -5.390 9.071 1.00 89.75 82 ALA A N 1
ATOM 658 C CA . ALA A 1 82 ? 2.716 -6.218 10.201 1.00 89.75 82 ALA A CA 1
ATOM 659 C C . ALA A 1 82 ? 3.507 -5.879 11.475 1.00 89.75 82 ALA A C 1
ATOM 661 O O . ALA A 1 82 ? 2.926 -5.737 12.551 1.00 89.75 82 ALA A O 1
ATOM 662 N N . ARG A 1 83 ? 4.823 -5.669 11.331 1.00 90.56 83 ARG A N 1
ATOM 663 C CA . ARG A 1 83 ? 5.719 -5.241 12.411 1.00 90.56 83 ARG A CA 1
ATOM 664 C C . ARG A 1 83 ? 5.321 -3.879 12.979 1.00 90.56 83 ARG A C 1
ATOM 666 O O . ARG A 1 83 ? 5.183 -3.764 14.190 1.00 90.56 83 ARG A O 1
ATOM 673 N N . ILE A 1 84 ? 5.129 -2.864 12.131 1.00 90.38 84 ILE A N 1
ATOM 674 C CA . ILE A 1 84 ? 4.760 -1.505 12.577 1.00 90.38 84 ILE A CA 1
ATOM 675 C C . ILE A 1 84 ? 3.406 -1.502 13.291 1.00 90.38 84 ILE A C 1
ATOM 677 O O . ILE A 1 84 ? 3.215 -0.781 14.266 1.00 90.38 84 ILE A O 1
ATOM 681 N N . LEU A 1 85 ? 2.456 -2.301 12.804 1.00 89.50 85 LEU A N 1
ATOM 682 C CA . LEU A 1 85 ? 1.110 -2.359 13.366 1.00 89.50 85 LEU A CA 1
ATOM 683 C C . LEU A 1 85 ? 0.987 -3.328 14.548 1.00 89.50 85 LEU A C 1
ATOM 685 O O . LEU A 1 85 ? -0.089 -3.388 15.150 1.00 89.50 85 LEU A O 1
ATOM 689 N N . GLU A 1 86 ? 2.048 -4.063 14.896 1.00 88.88 86 GLU A N 1
ATOM 690 C CA . GLU A 1 86 ? 2.044 -5.114 15.921 1.00 88.88 86 GLU A CA 1
ATOM 691 C C . GLU A 1 86 ? 0.870 -6.088 15.707 1.00 88.88 86 GLU A C 1
ATOM 693 O O . GLU A 1 86 ? -0.016 -6.237 16.560 1.00 88.88 86 GLU A O 1
ATOM 698 N N . ILE A 1 87 ? 0.802 -6.665 14.505 1.00 85.12 87 ILE A N 1
ATOM 699 C CA . ILE A 1 87 ? -0.217 -7.643 14.104 1.00 85.12 87 ILE A CA 1
ATOM 700 C C . ILE A 1 87 ? 0.441 -8.935 13.626 1.00 85.12 87 ILE A C 1
ATOM 702 O O . ILE A 1 87 ? 1.500 -8.913 13.001 1.00 85.12 87 ILE A O 1
ATOM 706 N N . ASP A 1 88 ? -0.201 -10.066 13.914 1.00 79.69 88 ASP A N 1
ATOM 707 C CA . ASP A 1 88 ? 0.293 -11.372 13.486 1.00 79.69 88 ASP A CA 1
ATOM 708 C C . ASP A 1 88 ? 0.154 -11.531 11.964 1.00 79.69 88 ASP A C 1
ATOM 710 O O . ASP A 1 88 ? -0.947 -11.460 11.401 1.00 79.69 88 ASP A O 1
ATOM 714 N N . LYS A 1 89 ? 1.291 -11.788 11.311 1.00 69.06 89 LYS A N 1
ATOM 715 C CA . LYS A 1 89 ? 1.430 -11.980 9.866 1.00 69.06 89 LYS A CA 1
ATOM 716 C C . LYS A 1 89 ? 0.546 -13.114 9.331 1.00 69.06 89 LYS A C 1
ATOM 718 O O . LYS A 1 89 ? 0.147 -13.052 8.170 1.00 69.06 89 LYS A O 1
ATOM 723 N N . LEU A 1 90 ? 0.240 -14.127 10.149 1.00 58.44 90 LEU A N 1
ATOM 724 C CA . LEU A 1 90 ? -0.541 -15.304 9.744 1.00 58.44 90 LEU A CA 1
ATOM 725 C C . LEU A 1 90 ? -2.046 -15.032 9.601 1.00 58.44 90 LEU A C 1
ATOM 727 O O . LEU A 1 90 ? -2.748 -15.815 8.962 1.00 58.44 90 LEU A O 1
ATOM 731 N N . SER A 1 91 ? -2.544 -13.934 10.174 1.00 58.66 91 SER A N 1
ATOM 732 C CA . SER A 1 91 ? -3.987 -13.697 10.328 1.00 58.66 91 SER A CA 1
ATOM 733 C C . SER A 1 91 ? -4.610 -12.757 9.289 1.00 58.66 91 SER A C 1
ATOM 735 O O . SER A 1 91 ? -5.830 -12.760 9.134 1.00 58.66 91 SER A O 1
ATOM 737 N N . TYR A 1 92 ? -3.805 -12.004 8.529 1.00 61.50 92 TYR A N 1
ATOM 738 C CA . TYR A 1 92 ? -4.306 -10.978 7.607 1.00 61.50 92 TYR A CA 1
ATOM 739 C C . TYR A 1 92 ? -3.740 -11.147 6.196 1.00 61.50 92 TYR A C 1
ATOM 741 O O . TYR A 1 92 ? -2.537 -11.341 6.010 1.00 61.50 92 TYR A O 1
ATOM 749 N N . ARG A 1 93 ? -4.617 -11.062 5.188 1.00 65.12 93 ARG A N 1
ATOM 750 C CA . ARG A 1 93 ? -4.248 -11.098 3.766 1.00 65.12 93 ARG A CA 1
ATOM 751 C C . ARG A 1 93 ? -4.516 -9.727 3.153 1.00 65.12 93 ARG A C 1
ATOM 753 O O . ARG A 1 93 ? -5.643 -9.246 3.165 1.00 65.12 93 ARG A O 1
ATOM 760 N N . PHE A 1 94 ? -3.485 -9.120 2.578 1.00 70.44 94 PHE A N 1
ATOM 761 C CA . PHE A 1 94 ? -3.576 -7.818 1.913 1.00 70.44 94 PHE A CA 1
ATOM 762 C C . PHE A 1 94 ? -3.887 -8.036 0.451 1.00 70.44 94 PHE A C 1
ATOM 764 O O . PHE A 1 94 ? -3.329 -8.936 -0.185 1.00 70.44 94 PHE A O 1
ATOM 771 N N . ARG A 1 95 ? -4.747 -7.183 -0.099 1.00 85.44 95 ARG A N 1
ATOM 772 C CA . ARG A 1 95 ? -4.976 -7.165 -1.539 1.00 85.44 95 ARG A CA 1
ATOM 773 C C . ARG A 1 95 ? -3.770 -6.515 -2.208 1.00 85.44 95 ARG A C 1
ATOM 775 O O . ARG A 1 95 ? -3.301 -5.460 -1.780 1.00 85.44 95 ARG A O 1
ATOM 782 N N . SER A 1 96 ? -3.238 -7.182 -3.224 1.00 87.75 96 SER A N 1
ATOM 783 C CA . SER A 1 96 ? -2.120 -6.689 -4.022 1.00 87.75 96 SER A CA 1
ATOM 784 C C . SER A 1 96 ? -2.554 -6.597 -5.472 1.00 87.75 96 SER A C 1
ATOM 786 O O . SER A 1 96 ? -3.095 -7.568 -5.988 1.00 87.75 96 SER A O 1
ATOM 788 N N . TYR A 1 97 ? -2.258 -5.474 -6.119 1.00 90.06 97 TYR A N 1
ATOM 789 C CA . TYR A 1 97 ? -2.618 -5.220 -7.513 1.00 90.06 97 TYR A CA 1
ATOM 790 C C . TYR A 1 97 ? -1.384 -4.853 -8.346 1.00 90.06 97 TYR A C 1
ATOM 792 O O . TYR A 1 97 ? -0.422 -4.238 -7.860 1.00 90.06 97 TYR A O 1
ATOM 800 N N . VAL A 1 98 ? -1.404 -5.228 -9.620 1.00 87.94 98 VAL A N 1
ATOM 801 C CA . VAL A 1 98 ? -0.428 -4.894 -10.659 1.00 87.94 98 VAL A CA 1
ATOM 802 C C . VAL A 1 98 ? -0.843 -3.593 -11.349 1.00 87.94 98 VAL A C 1
ATOM 804 O O . VAL A 1 98 ? -1.189 -3.559 -12.522 1.00 87.94 98 VAL A O 1
ATOM 807 N N . GLY A 1 99 ? -0.743 -2.489 -10.614 1.00 89.00 99 GLY A N 1
ATOM 808 C CA . GLY A 1 99 ? -1.037 -1.154 -11.136 1.00 89.00 99 GLY A CA 1
ATOM 809 C C . GLY A 1 99 ? -2.352 -0.583 -10.620 1.00 89.00 99 GLY A C 1
ATOM 810 O O . GLY A 1 99 ? -3.105 -1.237 -9.897 1.00 89.00 99 GLY A O 1
ATOM 811 N N . PHE A 1 100 ? -2.573 0.695 -10.925 1.00 87.06 100 PHE A N 1
ATOM 812 C CA . PHE A 1 100 ? -3.706 1.444 -10.387 1.00 87.06 100 PHE A CA 1
ATOM 813 C C . PHE A 1 100 ? -5.007 1.074 -11.104 1.00 87.06 100 PHE A C 1
ATOM 815 O O . PHE A 1 100 ? -6.058 1.031 -10.480 1.00 87.06 100 PHE A O 1
ATOM 822 N N . GLU A 1 101 ? -4.924 0.744 -12.387 1.00 90.94 101 GLU A N 1
ATOM 823 C CA . GLU A 1 101 ? -6.039 0.328 -13.232 1.00 90.94 101 GLU A CA 1
ATOM 824 C C . GLU A 1 101 ? -6.686 -0.954 -12.694 1.00 90.94 101 GLU A C 1
ATOM 826 O O . GLU A 1 101 ? -7.891 -0.978 -12.467 1.00 90.94 101 GLU A O 1
ATOM 831 N N . GLU A 1 102 ? -5.878 -1.972 -12.374 1.00 91.75 102 GLU A N 1
ATOM 832 C CA . GLU A 1 102 ? -6.366 -3.225 -11.780 1.00 91.75 102 GLU A CA 1
ATOM 833 C C . GLU A 1 102 ? -7.023 -2.977 -10.412 1.00 91.75 102 GLU A C 1
ATOM 835 O O . GLU A 1 102 ? -8.069 -3.538 -10.095 1.00 91.75 102 GLU A O 1
ATOM 840 N N . PHE A 1 103 ? -6.447 -2.085 -9.604 1.00 92.25 103 PHE A N 1
ATOM 841 C CA . PHE A 1 103 ? -7.054 -1.681 -8.338 1.00 92.25 103 PHE A CA 1
ATOM 842 C C . PHE A 1 103 ? -8.431 -1.025 -8.539 1.00 92.25 103 PHE A C 1
ATOM 844 O O . PHE A 1 103 ? -9.374 -1.356 -7.821 1.00 92.25 103 PHE A O 1
ATOM 851 N N . MET A 1 104 ? -8.565 -0.122 -9.513 1.00 90.38 104 MET A N 1
ATOM 852 C CA . MET A 1 104 ? -9.846 0.518 -9.831 1.00 90.38 104 MET A CA 1
ATOM 853 C C . MET A 1 104 ? -10.882 -0.500 -10.320 1.00 90.38 104 MET A C 1
ATOM 855 O O . MET A 1 104 ? -12.053 -0.402 -9.958 1.00 90.38 104 MET A O 1
ATOM 859 N N . GLU A 1 105 ? -10.457 -1.464 -11.136 1.00 90.94 105 GLU A N 1
ATOM 860 C CA . GLU A 1 105 ? -11.322 -2.458 -11.771 1.00 90.94 105 GLU A CA 1
ATOM 861 C C . GLU A 1 105 ? -11.813 -3.535 -10.794 1.00 90.94 105 GLU A C 1
ATOM 863 O O . GLU A 1 105 ? -12.985 -3.903 -10.824 1.00 90.94 105 GLU A O 1
ATOM 868 N N . TYR A 1 106 ? -10.953 -4.017 -9.894 1.00 89.44 106 TYR A N 1
ATOM 869 C CA . TYR A 1 106 ? -11.256 -5.217 -9.107 1.00 89.44 106 TYR A CA 1
ATOM 870 C C . TYR A 1 106 ? -11.473 -4.976 -7.614 1.00 89.44 106 TYR A C 1
ATOM 872 O O . TYR A 1 106 ? -12.013 -5.855 -6.938 1.00 89.44 106 TYR A O 1
ATOM 880 N N . ASP A 1 107 ? -11.098 -3.817 -7.062 1.00 90.56 107 ASP A N 1
ATOM 881 C CA . ASP A 1 107 ? -11.333 -3.569 -5.641 1.00 90.56 107 ASP A CA 1
ATOM 882 C C . ASP A 1 107 ? -12.819 -3.262 -5.360 1.00 90.56 107 ASP A C 1
ATOM 884 O O . ASP A 1 107 ? -13.362 -2.306 -5.923 1.00 90.56 107 ASP A O 1
ATOM 888 N N . PRO A 1 108 ? -13.494 -4.001 -4.455 1.00 88.69 108 PRO A N 1
ATOM 889 C CA . PRO A 1 108 ? -14.928 -3.828 -4.215 1.00 88.69 108 PRO A CA 1
ATOM 890 C C . PRO A 1 108 ? -15.322 -2.419 -3.764 1.00 88.69 108 PRO A C 1
ATOM 892 O O . PRO A 1 108 ? -16.371 -1.907 -4.162 1.00 88.69 108 PRO A O 1
ATOM 895 N N . HIS A 1 109 ? -14.481 -1.773 -2.950 1.00 89.06 109 HIS A N 1
ATOM 896 C CA . HIS A 1 109 ? -14.746 -0.411 -2.490 1.00 89.06 109 HIS A CA 1
ATOM 897 C C . HIS A 1 109 ? -14.615 0.585 -3.645 1.00 89.06 109 HIS A C 1
ATOM 899 O O . HIS A 1 109 ? -15.443 1.487 -3.763 1.00 89.06 109 HIS A O 1
ATOM 905 N N . MET A 1 110 ? -13.644 0.391 -4.545 1.00 90.00 110 MET A N 1
ATOM 906 C CA . MET A 1 110 ? -13.496 1.234 -5.738 1.00 90.00 110 MET A CA 1
ATOM 907 C C . MET A 1 110 ? -14.628 1.032 -6.738 1.00 90.00 110 MET A C 1
ATOM 909 O O . MET A 1 110 ? -15.184 2.015 -7.223 1.00 90.00 110 MET A O 1
ATOM 913 N N . GLN A 1 111 ? -15.035 -0.213 -6.983 1.00 89.31 111 GLN A N 1
ATOM 914 C CA . GLN A 1 111 ? -16.179 -0.525 -7.841 1.00 89.31 111 GLN A CA 1
ATOM 915 C C . GLN A 1 111 ? -17.464 0.131 -7.331 1.00 89.31 111 GLN A C 1
ATOM 917 O O . GLN A 1 111 ? -18.191 0.759 -8.102 1.00 89.31 111 GLN A O 1
ATOM 922 N N . LYS A 1 112 ? -17.713 0.080 -6.017 1.00 88.38 112 LYS A N 1
ATOM 923 C CA . LYS A 1 112 ? -18.848 0.778 -5.402 1.00 88.38 112 LYS A CA 1
ATOM 924 C C . LYS A 1 112 ? -18.765 2.295 -5.598 1.00 88.38 112 LYS A C 1
ATOM 926 O O . LYS A 1 112 ? -19.778 2.915 -5.911 1.00 88.38 112 LYS A O 1
ATOM 931 N N . LEU A 1 113 ? -17.583 2.895 -5.438 1.00 85.00 113 LEU A N 1
ATOM 932 C CA . LEU A 1 113 ? -17.383 4.333 -5.653 1.00 85.00 113 LEU A CA 1
ATOM 933 C C . LEU A 1 113 ? -17.621 4.745 -7.114 1.00 85.00 113 LEU A C 1
ATOM 935 O O . LEU A 1 113 ? -18.273 5.759 -7.348 1.00 85.00 113 LEU A O 1
ATOM 939 N N . ILE A 1 114 ? -17.148 3.961 -8.088 1.00 84.12 114 ILE A N 1
ATOM 940 C CA . ILE A 1 114 ? -17.408 4.198 -9.519 1.00 84.12 114 ILE A CA 1
ATOM 941 C C . ILE A 1 114 ? -18.913 4.125 -9.804 1.00 84.12 114 ILE A C 1
ATOM 943 O O . ILE A 1 114 ? -19.468 5.015 -10.442 1.00 84.12 114 ILE A O 1
ATOM 947 N N . GLN A 1 115 ? -19.595 3.096 -9.293 1.00 86.75 115 GLN A N 1
ATOM 948 C CA . GLN A 1 115 ? -21.036 2.928 -9.493 1.00 86.75 115 GLN A CA 1
ATOM 949 C C . GLN A 1 115 ? -21.859 4.071 -8.893 1.00 86.75 115 GLN A C 1
ATOM 951 O O . GLN A 1 115 ? -22.873 4.448 -9.472 1.00 86.75 115 GLN A O 1
ATOM 956 N N . LEU A 1 116 ? -21.455 4.606 -7.736 1.00 86.62 116 LEU A N 1
ATOM 957 C CA . LEU A 1 116 ? -22.117 5.761 -7.126 1.00 86.62 116 LEU A CA 1
ATOM 958 C C . LEU A 1 116 ? -21.950 7.013 -7.989 1.00 86.62 116 LEU A C 1
ATOM 960 O O . LEU A 1 116 ? -22.948 7.657 -8.288 1.00 86.62 116 LEU A O 1
ATOM 964 N N . LYS A 1 117 ? -20.732 7.297 -8.466 1.00 83.12 117 LYS A N 1
ATOM 965 C CA . LYS A 1 117 ? -20.480 8.433 -9.365 1.00 83.12 117 LYS A CA 1
ATOM 966 C C . LYS A 1 117 ? -21.310 8.359 -10.643 1.00 83.12 117 LYS A C 1
ATOM 968 O O . LYS A 1 117 ? -21.991 9.314 -10.983 1.00 83.12 117 LYS A O 1
ATOM 973 N N . ASN A 1 118 ? -21.340 7.196 -11.290 1.00 84.69 118 ASN A N 1
ATOM 974 C CA . ASN A 1 118 ? -22.127 7.009 -12.510 1.00 84.69 118 ASN A CA 1
ATOM 975 C C . ASN A 1 118 ? -23.639 7.195 -12.282 1.00 84.69 118 ASN A C 1
ATOM 977 O O . ASN A 1 118 ? -24.361 7.484 -13.228 1.00 84.69 118 ASN A O 1
ATOM 981 N N . LYS A 1 119 ? -24.136 6.995 -11.052 1.00 78.19 119 LYS A N 1
ATOM 982 C CA . LYS A 1 119 ? -25.541 7.241 -10.687 1.00 78.19 119 LYS A CA 1
ATOM 983 C C . LYS A 1 119 ? -25.835 8.703 -10.360 1.00 78.19 119 LYS A C 1
ATOM 985 O O . LYS A 1 119 ? -26.982 9.098 -10.483 1.00 78.19 119 LYS A O 1
ATOM 990 N N . GLU A 1 120 ? -24.846 9.467 -9.904 1.00 79.56 120 GLU A N 1
ATOM 991 C CA . GLU A 1 120 ? -24.982 10.909 -9.646 1.00 79.56 120 GLU A CA 1
ATOM 992 C C . GLU A 1 120 ? -24.957 11.736 -10.944 1.00 79.56 120 GLU A C 1
ATOM 994 O O . GLU A 1 120 ? -25.436 12.866 -10.960 1.00 79.56 120 GLU A O 1
ATOM 999 N N . GLU A 1 121 ? -24.412 11.175 -12.028 1.00 70.81 121 GLU A N 1
ATOM 1000 C CA . GLU A 1 121 ? -24.321 11.801 -13.357 1.00 70.81 121 GLU A CA 1
ATOM 1001 C C . GLU A 1 121 ? -25.520 11.488 -14.289 1.00 70.81 121 GLU A C 1
ATOM 1003 O O . GLU A 1 121 ? -25.543 11.973 -15.422 1.00 70.81 121 GLU A O 1
ATOM 1008 N N . LEU A 1 122 ? -26.506 10.701 -13.828 1.00 53.69 122 LEU A N 1
ATOM 1009 C CA . LEU A 1 122 ? -27.751 10.340 -14.537 1.00 53.69 122 LEU A CA 1
ATOM 1010 C C . LEU A 1 122 ? -28.964 11.081 -13.962 1.00 53.69 122 LEU A C 1
ATOM 1012 O O . LEU A 1 122 ? -29.832 11.474 -14.774 1.00 53.69 122 LEU A O 1
#

Organism: NCBI:txid28898

Sequence (122 aa):
MTQIIKDLKQAAKNNEIVLIRISVSKSRMLKKFRVYYYHNNQYRPIPLEIAKELGNGVDKNGDIKIKGCGFSANDELWSNIARILEIDKLSYRFRSYVGFEEFMEYDPHMQKLIQLKNKEEL

Radius of gyration: 14.75 Å; chains: 1; bounding box: 44×28×35 Å

pLDDT: mean 87.19, std 8.43, range [53.69, 95.69]

Foldseek 3Di:
DDPLLVQLLVQQLVLFKEWEWADADPVSQKTWIWIWGDDPLDTDTRDLVLLQQQAPGADPVSIRIHGDHDCVRVVSSLVSSCVSSVHDSVNGDHHYYHHDVRCCVPPPSNVVVVVVVVVVVD

Secondary structure (DSSP, 8-state):
--HHHHHHHHHHHTT-EEEEEEEE-TTSSEEEEEEEEEETTEEEEPPHHHHHHSSS-B-TT-PEEEE-STTHHHHHHHHHHHHHHT--TTT---EEESSHHHHHHH-HHHHHHHHHHHHH--